Protein AF-A0A967CRS0-F1 (afdb_monomer)

Solvent-accessible surface area (backbone atoms only — not comparable to full-atom values): 3880 Å² total; per-residue (Å²): 134,53,69,50,56,51,41,51,74,69,75,46,56,43,80,77,37,67,66,43,80,50,62,46,78,71,52,70,40,66,67,53,44,51,57,51,40,70,42,24,77,71,29,45,79,48,76,90,43,34,82,44,50,65,59,53,52,52,53,52,56,62,69,75,104

Foldseek 3Di:
DDLLVVCVVVVHQLQVAAADEAADDCCVPPVNVVRNCVSRVNYHYDDDCRHCPVVVVVVVVVVVD

Secondary structure (DSSP, 8-state):
--HHHHHHHTT--GGG--EEE--SGGGGSHHHHHHHHTTSTTSEEE-S-TTTHHHHHHHHHHHT-

Nearest PDB structures (foldseek):
  5obu-assembly1_A  TM=8.995E-01  e=7.212E-02  Mycoplasmoides genitalium G37
  6cz1-assembly1_A  TM=8.794E-01  e=2.287E-01  Homo sapiens
  6w6e-assembly1_I  TM=8.624E-01  e=2.447E-01  Mycobacterium tuberculosis
  6pmt-assembly1_A  TM=8.913E-01  e=4.508E-01  Homo sapiens
  1iu9-assembly1_A  TM=3.862E-01  e=3.016E+00  Pyrococcus horikoshii OT3

pLDDT: mean 91.26, std 7.75, range [55.34, 97.81]

Mean predicted aligned error: 4.0 Å

Structure (mmCIF, N/CA/C/O backbone):
data_AF-A0A967CRS0-F1
#
_entry.id   AF-A0A967CRS0-F1
#
loop_
_atom_site.group_PDB
_atom_site.id
_atom_site.type_symbol
_atom_site.label_atom_id
_atom_site.label_alt_id
_atom_site.label_comp_id
_atom_site.label_asym_id
_a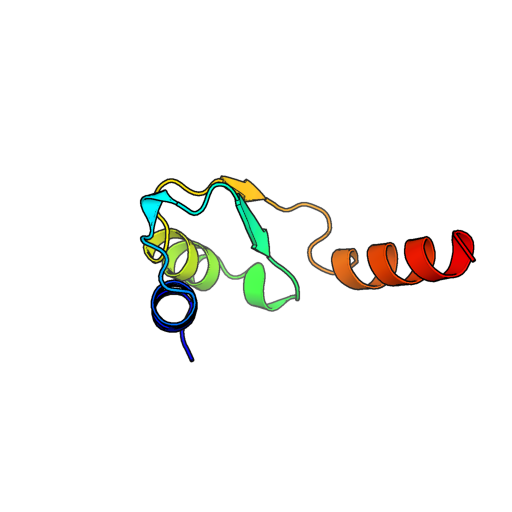tom_site.label_entity_id
_atom_site.label_seq_id
_atom_site.pdbx_PDB_ins_code
_atom_site.Cartn_x
_atom_site.Cartn_y
_atom_site.Cartn_z
_atom_site.occupancy
_atom_site.B_iso_or_equiv
_atom_site.auth_seq_id
_atom_site.auth_comp_id
_atom_site.auth_asym_id
_atom_site.auth_atom_id
_atom_site.pdbx_PDB_model_num
ATOM 1 N N . LYS A 1 1 ? -14.015 0.842 -7.253 1.00 75.38 1 LYS A N 1
ATOM 2 C CA . LYS A 1 1 ? -14.051 0.370 -5.846 1.00 75.38 1 LYS A CA 1
ATOM 3 C C . LYS A 1 1 ? -13.068 1.201 -5.036 1.00 75.38 1 LYS A C 1
ATOM 5 O O . LYS A 1 1 ? -12.026 1.546 -5.581 1.00 75.38 1 LYS A O 1
ATOM 10 N N . THR A 1 2 ? -13.402 1.564 -3.801 1.00 93.94 2 THR A N 1
ATOM 11 C CA . THR A 1 2 ? -12.521 2.341 -2.914 1.00 93.94 2 THR A CA 1
ATOM 12 C C . THR A 1 2 ? -11.581 1.427 -2.119 1.00 93.94 2 THR A C 1
ATOM 14 O O . THR A 1 2 ? -11.761 0.209 -2.094 1.00 93.94 2 THR A O 1
ATOM 17 N N . ALA A 1 3 ? -10.582 2.002 -1.440 1.00 94.12 3 ALA A N 1
ATOM 18 C CA . ALA A 1 3 ? -9.675 1.242 -0.576 1.00 94.12 3 ALA A CA 1
ATOM 19 C C . ALA A 1 3 ? -10.415 0.519 0.569 1.00 94.12 3 ALA A C 1
ATOM 21 O O . ALA A 1 3 ? -10.099 -0.629 0.871 1.00 94.12 3 ALA A O 1
ATOM 22 N N . ARG A 1 4 ? -11.447 1.147 1.154 1.00 95.62 4 ARG A N 1
ATOM 23 C CA . ARG A 1 4 ? -12.274 0.536 2.211 1.00 95.62 4 ARG A CA 1
ATOM 24 C C . ARG A 1 4 ? -13.054 -0.670 1.698 1.00 95.62 4 ARG A C 1
ATOM 26 O O . ARG A 1 4 ? -13.050 -1.709 2.349 1.00 95.62 4 ARG A O 1
ATOM 33 N N . ASP A 1 5 ? -13.648 -0.552 0.509 1.00 97.19 5 ASP A N 1
ATOM 34 C CA . ASP A 1 5 ? -14.374 -1.665 -0.119 1.00 97.19 5 ASP A CA 1
ATOM 35 C C . ASP A 1 5 ? -13.443 -2.851 -0.386 1.00 97.19 5 ASP A C 1
ATOM 37 O O . ASP A 1 5 ? -13.849 -4.002 -0.264 1.00 97.19 5 ASP A O 1
ATOM 41 N N . CYS A 1 6 ? -12.187 -2.572 -0.751 1.00 96.50 6 CYS A N 1
ATOM 42 C CA . CYS A 1 6 ? -11.181 -3.596 -1.014 1.00 96.50 6 CYS A CA 1
ATOM 43 C C . CYS A 1 6 ? -10.801 -4.358 0.264 1.00 96.50 6 CYS A C 1
ATOM 45 O O . CYS A 1 6 ? -10.803 -5.586 0.274 1.00 96.50 6 CYS A O 1
ATOM 47 N N . ILE A 1 7 ? -10.547 -3.630 1.357 1.00 96.38 7 ILE A N 1
ATOM 48 C CA . ILE A 1 7 ? -10.248 -4.219 2.671 1.00 96.38 7 ILE A CA 1
ATOM 49 C C . ILE A 1 7 ? -11.415 -5.102 3.137 1.00 96.38 7 ILE A C 1
ATOM 51 O O . ILE A 1 7 ? -11.202 -6.246 3.534 1.00 96.38 7 ILE A O 1
ATOM 55 N N . ALA A 1 8 ? -12.650 -4.602 3.028 1.00 96.75 8 ALA A N 1
ATOM 56 C CA . ALA A 1 8 ? -13.843 -5.352 3.416 1.00 96.75 8 ALA A CA 1
ATOM 57 C C . ALA A 1 8 ? -14.057 -6.603 2.547 1.00 96.75 8 ALA A C 1
ATOM 59 O O . ALA A 1 8 ? -14.367 -7.669 3.072 1.00 96.75 8 ALA A O 1
ATOM 60 N N . ALA A 1 9 ? -13.844 -6.501 1.231 1.00 97.81 9 ALA A N 1
ATOM 61 C CA . ALA A 1 9 ? -13.952 -7.636 0.314 1.00 9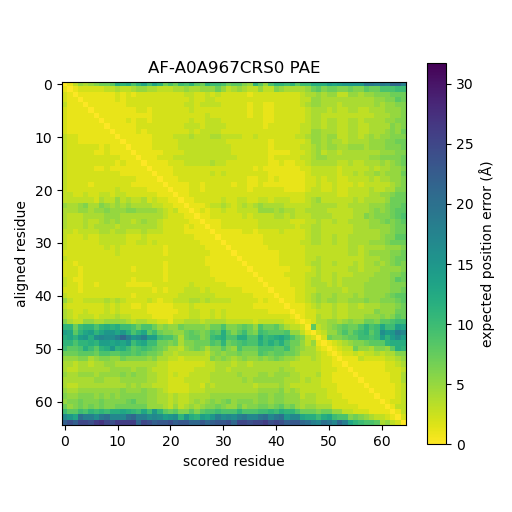7.81 9 ALA A CA 1
ATOM 62 C C . ALA A 1 9 ? -12.916 -8.738 0.597 1.00 97.81 9 ALA A C 1
ATOM 64 O O . ALA A 1 9 ? -13.180 -9.902 0.311 1.00 97.81 9 ALA A O 1
ATOM 65 N N . ALA A 1 10 ? -11.767 -8.388 1.181 1.00 97.00 10 ALA A N 1
ATOM 66 C CA . ALA A 1 10 ? -10.760 -9.341 1.641 1.00 97.00 10 ALA A CA 1
ATOM 67 C C . ALA A 1 10 ? -11.097 -9.986 3.004 1.00 97.00 10 ALA A C 1
ATOM 69 O O . ALA A 1 10 ? -10.324 -10.804 3.494 1.00 97.00 10 ALA A O 1
ATOM 70 N N . GLY A 1 11 ? -12.214 -9.611 3.645 1.00 97.75 11 GLY A N 1
ATOM 71 C CA . GLY A 1 11 ? -12.574 -10.078 4.989 1.00 97.75 11 GLY A CA 1
ATOM 72 C C . GLY A 1 11 ? -11.684 -9.506 6.098 1.00 97.75 11 GLY A C 1
ATOM 73 O O . GLY A 1 11 ? -11.674 -10.024 7.215 1.00 97.75 11 GLY A O 1
ATOM 74 N N . LEU A 1 12 ? -10.930 -8.443 5.804 1.00 97.31 12 LEU A N 1
ATOM 75 C CA . LEU A 1 12 ? -9.995 -7.820 6.733 1.00 97.31 12 LEU A CA 1
ATOM 76 C C . LEU A 1 12 ? -10.624 -6.612 7.426 1.00 97.31 12 LEU A C 1
ATOM 78 O O . LEU A 1 12 ? -11.541 -5.962 6.922 1.00 97.31 12 LEU A O 1
ATOM 82 N N . LYS A 1 13 ? -10.087 -6.280 8.599 1.00 96.19 13 LYS A N 1
ATOM 83 C CA . LYS A 1 13 ? -10.381 -5.022 9.293 1.00 96.19 13 LYS A CA 1
ATOM 84 C C . LYS A 1 13 ? -9.253 -4.022 9.015 1.00 96.19 13 LYS A C 1
ATOM 86 O O . LYS A 1 13 ? -8.110 -4.455 8.901 1.00 96.19 13 LYS A O 1
ATOM 91 N N . PRO A 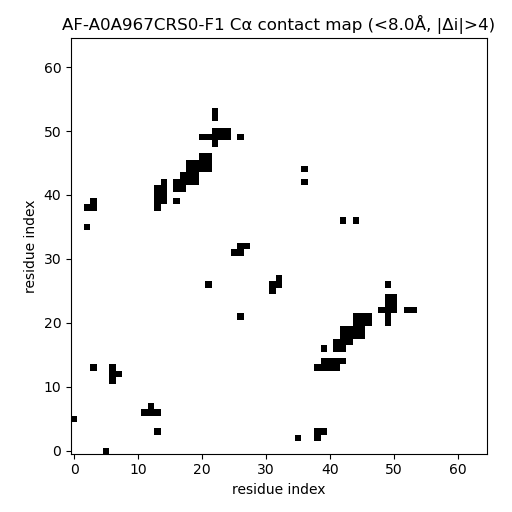1 14 ? -9.521 -2.704 8.989 1.00 96.19 14 PRO A N 1
ATOM 92 C CA . PRO A 1 14 ? -8.485 -1.685 8.793 1.00 96.19 14 PRO A CA 1
ATOM 93 C C . PRO A 1 14 ? -7.218 -1.844 9.658 1.00 96.19 14 PRO A C 1
ATOM 95 O O . PRO A 1 14 ? -6.133 -1.648 9.118 1.00 96.19 14 PRO A O 1
ATOM 98 N N . PRO A 1 15 ? -7.299 -2.251 10.946 1.00 96.62 15 PRO A N 1
ATOM 99 C CA . PRO A 1 15 ? -6.109 -2.458 11.776 1.00 96.62 15 PRO A CA 1
ATOM 100 C C . PRO A 1 15 ? -5.233 -3.650 11.374 1.00 96.62 15 PRO A C 1
ATOM 102 O O . PRO A 1 15 ? -4.106 -3.738 11.835 1.00 96.62 15 PRO A O 1
ATOM 105 N N . ALA A 1 16 ? -5.739 -4.569 10.546 1.00 97.19 16 ALA A N 1
ATOM 106 C CA . ALA A 1 16 ? -4.974 -5.711 10.041 1.00 97.19 16 ALA A CA 1
ATOM 107 C C . ALA A 1 16 ? -4.073 -5.345 8.847 1.00 97.19 16 ALA A C 1
ATOM 109 O O . ALA A 1 16 ? -3.447 -6.221 8.261 1.00 97.19 16 ALA A O 1
ATOM 110 N N . ILE A 1 17 ? -4.056 -4.073 8.435 1.00 97.56 17 ILE A N 1
ATOM 111 C CA . ILE A 1 17 ? -3.206 -3.584 7.354 1.00 97.56 17 ILE A CA 1
ATOM 112 C C . ILE A 1 17 ? -1.985 -2.904 7.966 1.00 97.56 17 ILE A C 1
ATOM 114 O O . ILE A 1 17 ? -2.094 -1.829 8.556 1.00 97.56 17 ILE A O 1
ATOM 118 N N . ASP A 1 18 ? -0.817 -3.507 7.774 1.00 97.25 18 ASP A N 1
ATOM 119 C CA . ASP A 1 18 ? 0.436 -2.981 8.321 1.00 97.25 18 ASP A CA 1
ATOM 120 C C . ASP A 1 18 ? 1.070 -1.921 7.420 1.00 97.25 18 ASP A C 1
ATOM 122 O O . ASP A 1 18 ? 1.678 -0.959 7.889 1.00 97.25 18 ASP A O 1
ATOM 126 N N . THR A 1 19 ? 0.977 -2.093 6.100 1.00 95.56 19 THR A N 1
ATOM 127 C CA . THR A 1 19 ? 1.668 -1.238 5.127 1.00 95.56 19 THR A CA 1
ATOM 128 C C . THR A 1 19 ? 0.832 -1.028 3.873 1.00 95.56 19 THR A C 1
ATOM 130 O O . THR A 1 19 ? 0.226 -1.955 3.342 1.00 95.56 19 THR A O 1
ATOM 133 N N . ILE A 1 20 ? 0.845 0.204 3.369 1.00 94.88 20 ILE A N 1
ATOM 134 C CA . ILE A 1 20 ? 0.264 0.590 2.086 1.00 94.88 20 ILE A CA 1
ATOM 135 C C . ILE A 1 20 ? 1.390 1.076 1.179 1.00 94.88 20 ILE A C 1
ATOM 137 O O . ILE A 1 20 ? 2.062 2.061 1.489 1.00 94.88 20 ILE A O 1
ATOM 141 N N . PHE A 1 21 ? 1.551 0.417 0.033 1.00 92.00 21 PHE A N 1
ATOM 142 C CA . PHE A 1 21 ? 2.421 0.873 -1.046 1.00 92.00 21 PHE A CA 1
ATOM 143 C C . PHE A 1 21 ? 1.595 1.629 -2.079 1.00 92.00 21 PHE A C 1
ATOM 145 O O . PHE A 1 21 ? 0.606 1.118 -2.604 1.00 92.00 21 PHE A O 1
ATOM 152 N N . LEU A 1 22 ? 2.000 2.860 -2.366 1.00 91.06 22 LEU A N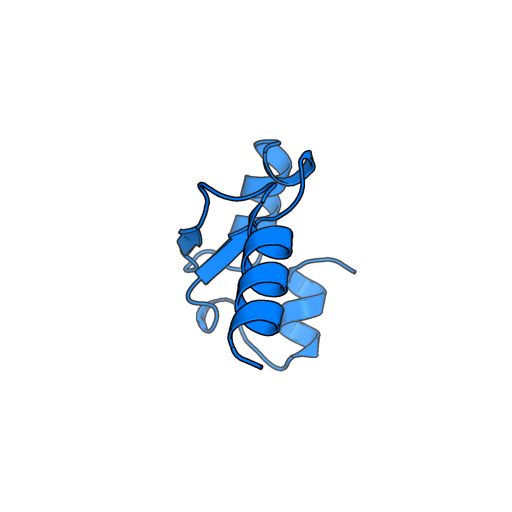 1
ATOM 153 C CA . LEU A 1 22 ? 1.359 3.696 -3.368 1.00 91.06 22 LEU A CA 1
ATOM 154 C C . LEU A 1 22 ? 2.119 3.605 -4.693 1.00 91.06 22 LEU A C 1
ATOM 156 O O . LEU A 1 22 ? 3.345 3.668 -4.717 1.00 91.06 22 LEU A O 1
ATOM 160 N N . THR A 1 23 ? 1.387 3.465 -5.797 1.00 89.56 23 THR A N 1
ATOM 161 C CA . THR A 1 23 ? 1.963 3.388 -7.144 1.00 89.56 23 THR A CA 1
ATOM 162 C C . THR A 1 23 ? 1.203 4.274 -8.126 1.00 89.56 23 THR A C 1
ATOM 164 O O . THR A 1 23 ? -0.006 4.465 -7.996 1.00 89.56 23 THR A O 1
ATOM 167 N N . GLY A 1 24 ? 1.920 4.819 -9.110 1.00 86.81 24 GLY A N 1
ATOM 168 C CA . GLY A 1 24 ? 1.388 5.737 -10.112 1.00 86.81 24 GLY A CA 1
ATOM 169 C C . GLY A 1 24 ? 1.448 7.210 -9.689 1.00 86.81 24 GLY A C 1
ATOM 170 O O . GLY A 1 24 ? 1.509 7.559 -8.510 1.00 86.81 24 GLY A O 1
ATOM 171 N N . GLY A 1 25 ? 1.440 8.110 -10.679 1.00 87.88 25 GLY A N 1
ATOM 172 C CA . GLY A 1 25 ? 1.638 9.549 -10.453 1.00 87.88 25 GLY A CA 1
ATOM 173 C C . GLY A 1 25 ? 0.557 10.200 -9.584 1.00 87.88 25 GLY A C 1
ATOM 174 O O . GLY A 1 25 ? 0.869 11.032 -8.732 1.00 87.88 25 GLY A O 1
ATOM 175 N N . SER A 1 26 ? -0.703 9.781 -9.731 1.00 90.12 26 SER A N 1
ATOM 176 C CA . SER A 1 26 ? -1.839 10.326 -8.973 1.00 90.12 26 SER A CA 1
ATOM 177 C C . SER A 1 26 ? -1.738 10.077 -7.466 1.00 90.12 26 SER A C 1
ATOM 179 O O . SER A 1 26 ? -2.269 10.856 -6.678 1.00 90.12 26 SER A O 1
ATOM 181 N N . SER A 1 27 ? -1.006 9.051 -7.030 1.00 89.12 27 SER A N 1
ATOM 182 C CA . SER A 1 27 ? -0.808 8.759 -5.606 1.00 89.12 27 SER A CA 1
ATOM 183 C C . SER A 1 27 ? 0.158 9.719 -4.900 1.00 89.12 27 SER A C 1
ATOM 185 O O . SER A 1 27 ? 0.332 9.641 -3.681 1.00 89.12 27 SER A O 1
ATOM 187 N N . ARG A 1 28 ? 0.770 10.661 -5.632 1.00 88.44 28 ARG A N 1
ATOM 188 C CA . ARG A 1 28 ? 1.527 11.784 -5.053 1.00 88.44 28 ARG A CA 1
ATOM 189 C C . ARG A 1 28 ? 0.630 12.941 -4.616 1.00 88.44 28 ARG A C 1
ATOM 191 O O . ARG A 1 28 ? 1.088 13.795 -3.863 1.00 88.44 28 ARG A O 1
ATOM 198 N N . VAL A 1 29 ? -0.631 12.969 -5.053 1.00 92.94 29 VAL A N 1
ATOM 199 C CA . VAL A 1 29 ? -1.586 14.012 -4.665 1.00 92.94 29 VAL A CA 1
ATOM 200 C C . VAL A 1 29 ? -1.871 13.902 -3.157 1.00 92.94 29 VAL A C 1
ATOM 202 O O . VAL A 1 29 ? -2.340 12.852 -2.710 1.00 92.94 29 VAL A O 1
ATOM 205 N N . PRO A 1 30 ? -1.633 14.958 -2.353 1.00 93.00 30 PRO A N 1
ATOM 206 C CA . PRO A 1 30 ? -1.782 14.891 -0.896 1.00 93.00 30 PRO A CA 1
ATOM 207 C C . PRO A 1 30 ? -3.171 14.441 -0.427 1.00 93.00 30 PRO A C 1
ATOM 209 O O . PRO A 1 30 ? -3.278 13.628 0.489 1.00 93.00 30 PRO A O 1
ATOM 212 N N . SER A 1 31 ? -4.234 14.905 -1.091 1.00 95.12 31 SER A N 1
ATOM 213 C CA . SER A 1 31 ? -5.612 14.525 -0.756 1.00 95.12 31 SER A CA 1
ATOM 214 C C . SER A 1 31 ? -5.895 13.043 -1.010 1.00 95.12 31 SER A C 1
ATOM 216 O O . SER A 1 31 ? -6.580 12.408 -0.212 1.00 95.12 31 SER A O 1
ATOM 218 N N . VAL A 1 32 ? -5.315 12.458 -2.063 1.00 92.81 32 VAL A N 1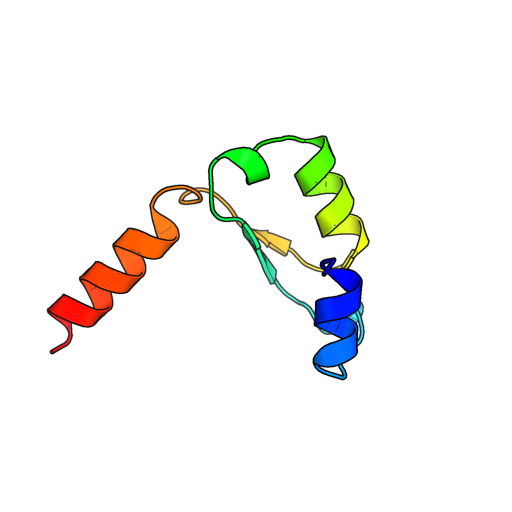
ATOM 219 C CA . VAL A 1 32 ? -5.421 11.018 -2.347 1.00 92.81 32 VAL A CA 1
ATOM 220 C C . VAL A 1 32 ? -4.718 10.209 -1.260 1.00 92.81 32 VAL A C 1
ATOM 222 O O . VAL A 1 32 ? -5.282 9.245 -0.745 1.00 92.81 32 VAL A O 1
ATOM 225 N N . ARG A 1 33 ? -3.511 10.623 -0.857 1.00 93.06 33 ARG A N 1
ATOM 226 C CA . ARG A 1 33 ? -2.750 9.959 0.215 1.00 93.06 33 ARG A CA 1
ATOM 227 C C . ARG A 1 33 ? -3.504 9.990 1.540 1.00 93.06 33 ARG A C 1
ATOM 229 O O . ARG A 1 33 ? -3.593 8.965 2.209 1.00 93.06 33 ARG A O 1
ATOM 236 N N . ALA A 1 34 ? -4.081 11.140 1.887 1.00 94.44 34 ALA A N 1
ATOM 237 C CA . ALA A 1 34 ? -4.892 11.295 3.088 1.00 94.44 34 ALA A CA 1
ATOM 238 C C . ALA A 1 34 ? -6.143 10.403 3.048 1.00 94.44 34 ALA A C 1
ATOM 240 O O . ALA A 1 34 ? -6.409 9.680 4.007 1.00 94.44 34 ALA A O 1
ATOM 241 N N . ALA A 1 35 ? -6.872 10.390 1.927 1.00 94.69 35 ALA A N 1
ATOM 242 C CA . ALA A 1 35 ? -8.070 9.566 1.768 1.00 94.69 35 ALA A CA 1
ATOM 243 C C . ALA A 1 35 ? -7.766 8.0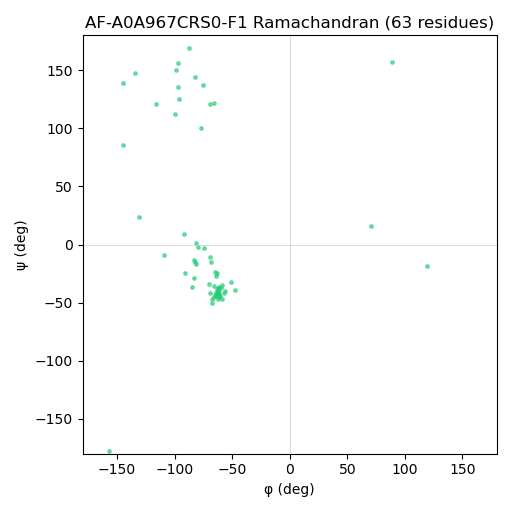60 1.879 1.00 94.69 35 ALA A C 1
ATOM 245 O O . ALA A 1 35 ? -8.520 7.320 2.510 1.00 94.69 35 ALA A O 1
ATOM 246 N N . ILE A 1 36 ? -6.644 7.603 1.313 1.00 94.69 36 ILE A N 1
ATOM 247 C CA . ILE A 1 36 ? -6.200 6.209 1.443 1.00 94.69 36 ILE A CA 1
ATOM 248 C C . ILE A 1 36 ? -5.745 5.903 2.876 1.00 94.69 36 ILE A C 1
ATOM 250 O O . ILE A 1 36 ? -6.124 4.866 3.415 1.00 94.69 36 ILE A O 1
ATOM 254 N N . GLY A 1 37 ? -5.013 6.807 3.534 1.00 95.38 37 GLY A N 1
ATOM 255 C CA . GLY A 1 37 ? -4.638 6.648 4.945 1.00 95.38 37 GLY A CA 1
ATOM 256 C C . GLY A 1 37 ? -5.852 6.514 5.872 1.00 95.38 37 GLY A C 1
ATOM 257 O O . GLY A 1 37 ? -5.850 5.710 6.796 1.00 95.38 37 GLY A O 1
ATOM 258 N N . GLN A 1 38 ? -6.953 7.207 5.571 1.00 96.50 38 GLN A N 1
ATOM 259 C CA . GLN A 1 38 ? -8.217 7.064 6.303 1.00 96.50 38 GLN A CA 1
ATOM 260 C C . GLN A 1 38 ? -8.932 5.719 6.084 1.00 96.50 38 GLN A C 1
ATOM 262 O O . GLN A 1 38 ? -9.926 5.441 6.763 1.00 96.50 38 GLN A O 1
ATOM 267 N N . ALA A 1 39 ? -8.507 4.902 5.118 1.00 96.06 39 ALA A N 1
ATOM 268 C CA . ALA A 1 39 ? -9.028 3.550 4.933 1.00 96.06 39 ALA A CA 1
ATOM 269 C C . ALA A 1 39 ? -8.343 2.531 5.857 1.00 96.06 39 ALA A C 1
ATOM 271 O O . ALA A 1 39 ? -8.994 1.566 6.248 1.00 96.06 39 ALA A O 1
ATOM 272 N N . ALA A 1 40 ? -7.081 2.769 6.235 1.00 96.56 40 ALA A N 1
ATOM 273 C CA . ALA A 1 40 ? -6.336 1.985 7.220 1.00 96.56 40 ALA A CA 1
ATOM 274 C C . ALA A 1 40 ? -5.391 2.890 8.041 1.00 96.56 40 ALA A C 1
ATOM 276 O O . ALA A 1 40 ? -4.216 3.027 7.701 1.00 96.56 40 ALA A O 1
ATOM 277 N N . PRO A 1 41 ? -5.892 3.517 9.123 1.00 96.19 41 PRO A N 1
ATOM 278 C CA . PRO A 1 41 ? -5.156 4.557 9.852 1.00 96.19 41 PRO A CA 1
ATOM 279 C C . PRO A 1 41 ? -3.870 4.092 10.546 1.00 96.19 41 PRO A C 1
ATOM 281 O O . PRO A 1 41 ? -2.993 4.909 10.805 1.00 96.19 41 PRO A O 1
ATOM 284 N N . SER A 1 42 ? -3.760 2.801 10.867 1.00 95.25 42 SER A N 1
ATOM 285 C CA . SER A 1 42 ? -2.567 2.203 11.481 1.00 95.25 42 SER A CA 1
ATOM 286 C C . SER A 1 42 ? -1.489 1.827 10.466 1.00 95.25 42 SER A C 1
ATOM 288 O O . SER A 1 42 ? -0.364 1.529 10.860 1.00 95.25 42 SER A O 1
ATOM 290 N N . ALA A 1 43 ? -1.818 1.814 9.174 1.00 96.62 43 ALA A N 1
ATOM 291 C CA . ALA A 1 43 ? -0.909 1.342 8.149 1.00 96.62 43 ALA A CA 1
ATOM 292 C C . ALA A 1 43 ? 0.194 2.367 7.875 1.00 96.62 43 ALA A C 1
ATOM 294 O O . ALA A 1 43 ? -0.047 3.564 7.693 1.00 96.62 43 ALA A O 1
ATOM 295 N N . ARG A 1 44 ? 1.424 1.879 7.732 1.00 95.44 44 ARG A N 1
ATOM 296 C CA . ARG A 1 44 ? 2.536 2.682 7.235 1.00 95.44 44 ARG A CA 1
ATOM 297 C C . ARG A 1 44 ? 2.330 2.991 5.753 1.00 95.44 44 ARG A C 1
ATOM 299 O O . ARG A 1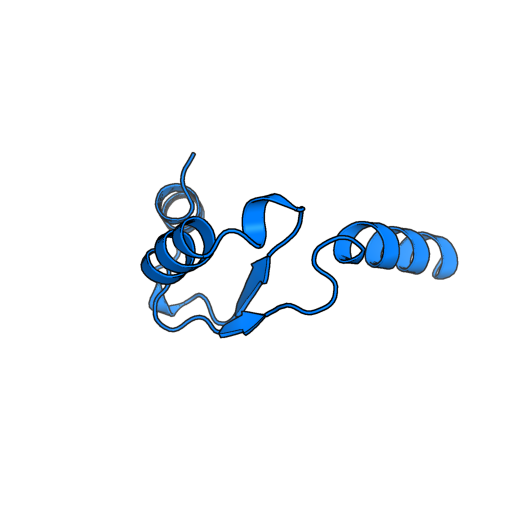 44 ? 2.313 2.084 4.924 1.00 95.44 44 ARG A O 1
ATOM 306 N N . LEU A 1 45 ? 2.267 4.270 5.391 1.00 92.44 45 LEU A N 1
ATOM 307 C CA . LEU A 1 45 ? 2.327 4.692 3.988 1.00 92.44 45 LEU A CA 1
ATOM 308 C C . LEU A 1 45 ? 3.779 4.634 3.496 1.00 92.44 45 LEU A C 1
ATOM 310 O O . LEU A 1 45 ? 4.580 5.526 3.777 1.00 92.44 45 LEU A O 1
ATOM 314 N N . ALA A 1 46 ? 4.121 3.573 2.771 1.00 88.00 46 ALA A N 1
ATOM 315 C CA . ALA A 1 46 ? 5.420 3.412 2.133 1.00 88.00 46 ALA A CA 1
ATOM 316 C C . ALA A 1 46 ? 5.471 4.168 0.793 1.00 88.00 46 ALA A C 1
ATOM 318 O O . ALA A 1 46 ? 4.482 4.243 0.063 1.00 88.00 46 ALA A O 1
ATOM 319 N N . GLY A 1 47 ? 6.637 4.729 0.468 1.00 77.44 47 GLY A N 1
ATOM 320 C CA . GLY A 1 47 ? 6.884 5.420 -0.799 1.00 77.44 47 GLY A CA 1
ATOM 321 C C . GLY A 1 47 ? 8.369 5.469 -1.146 1.00 77.44 47 GLY A C 1
ATOM 322 O O . GLY A 1 47 ? 9.195 4.929 -0.410 1.00 77.44 47 GLY A O 1
ATOM 323 N N . GLY A 1 48 ? 8.691 6.126 -2.259 1.00 70.00 48 GLY A N 1
ATOM 324 C CA . GLY A 1 48 ? 10.068 6.352 -2.731 1.00 70.00 48 GLY A CA 1
ATOM 325 C C . GLY A 1 48 ? 10.361 5.747 -4.104 1.00 70.00 48 GLY A C 1
ATOM 326 O O . GLY A 1 48 ? 11.277 6.188 -4.788 1.00 70.00 48 GLY A O 1
ATOM 327 N N . SER A 1 49 ? 9.536 4.805 -4.556 1.00 70.81 49 SER A N 1
ATOM 328 C CA . SER A 1 49 ? 9.624 4.189 -5.884 1.00 70.81 49 SER A CA 1
ATOM 329 C C . SER A 1 49 ? 8.275 4.172 -6.602 1.00 70.81 49 SER A C 1
ATOM 331 O O . SER A 1 49 ? 8.075 3.379 -7.505 1.00 70.81 49 SER A O 1
ATOM 333 N N . ASP A 1 50 ? 7.350 5.065 -6.254 1.00 77.31 50 ASP A N 1
ATOM 334 C CA . ASP A 1 50 ? 5.936 5.039 -6.660 1.00 77.31 50 ASP A CA 1
ATOM 335 C C . ASP A 1 50 ? 5.713 4.872 -8.186 1.00 77.31 50 ASP A C 1
ATOM 337 O O . ASP A 1 50 ? 4.741 4.246 -8.611 1.00 77.31 50 ASP A O 1
ATOM 341 N N . LEU A 1 51 ? 6.619 5.398 -9.022 1.00 80.94 51 LEU A N 1
ATOM 342 C CA . LEU A 1 51 ? 6.567 5.279 -10.491 1.00 80.94 51 LEU A CA 1
ATOM 343 C C . LEU A 1 51 ? 7.307 4.060 -11.056 1.00 80.94 51 LEU A C 1
ATOM 345 O O . LEU A 1 51 ? 7.000 3.619 -12.158 1.00 80.94 51 LEU A O 1
ATOM 349 N N . LEU A 1 52 ? 8.287 3.534 -10.326 1.00 83.50 52 LEU A N 1
ATOM 350 C CA . LEU A 1 52 ? 9.154 2.445 -10.778 1.00 83.50 52 LEU A CA 1
ATOM 351 C C . LEU A 1 52 ? 8.880 1.130 -10.048 1.00 83.50 52 LEU A C 1
ATOM 353 O O . LEU A 1 52 ? 9.405 0.108 -10.460 1.00 83.50 52 LEU A O 1
ATOM 357 N N . SER A 1 53 ? 8.067 1.123 -8.991 1.00 86.50 53 SER A N 1
ATOM 358 C CA . SER A 1 53 ? 7.842 -0.034 -8.120 1.00 86.50 53 SER A CA 1
ATOM 359 C C . SER A 1 53 ? 7.347 -1.248 -8.901 1.00 86.50 53 SER A C 1
ATOM 361 O O . SER A 1 53 ? 7.851 -2.350 -8.707 1.00 86.50 53 SER A O 1
ATOM 363 N N . VAL A 1 54 ? 6.433 -1.027 -9.849 1.00 89.88 54 VAL A N 1
ATOM 364 C CA . VAL A 1 54 ? 5.937 -2.068 -10.758 1.00 89.88 54 VAL A CA 1
ATOM 365 C C . VAL A 1 54 ? 7.039 -2.537 -11.710 1.00 89.88 54 VAL A C 1
ATOM 367 O O . VAL A 1 54 ? 7.289 -3.734 -11.808 1.00 89.88 54 VAL A O 1
ATOM 370 N N . ALA A 1 55 ? 7.733 -1.610 -12.380 1.00 90.75 55 ALA A N 1
ATOM 371 C CA . ALA A 1 55 ? 8.792 -1.944 -13.334 1.00 90.75 55 ALA A CA 1
ATOM 372 C C . ALA A 1 55 ? 9.952 -2.710 -12.673 1.00 90.75 55 ALA A C 1
ATOM 374 O O . ALA A 1 55 ? 10.438 -3.690 -13.227 1.00 90.75 55 ALA A O 1
ATOM 375 N N . LEU A 1 56 ? 10.356 -2.309 -11.465 1.00 90.62 56 LEU A N 1
ATOM 376 C CA . LEU A 1 56 ? 11.387 -2.981 -10.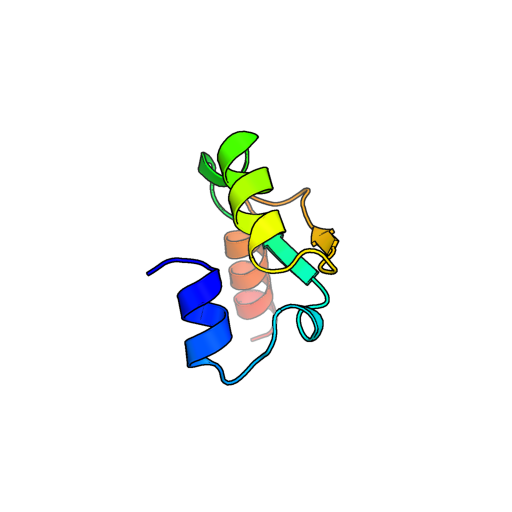675 1.00 90.62 56 LEU A CA 1
ATOM 377 C C . LEU A 1 56 ? 10.985 -4.419 -10.341 1.00 90.62 56 LEU A C 1
ATOM 379 O O . LEU A 1 56 ? 11.797 -5.323 -10.527 1.00 90.62 56 LEU A O 1
ATOM 383 N N . GLY A 1 57 ? 9.740 -4.639 -9.904 1.00 90.00 57 GLY A N 1
ATOM 384 C CA . GLY A 1 57 ? 9.230 -5.983 -9.627 1.00 90.00 57 GLY A CA 1
ATOM 385 C C . GLY A 1 57 ? 9.236 -6.876 -10.870 1.00 90.00 57 GLY A C 1
ATOM 386 O O . GLY A 1 57 ? 9.701 -8.010 -10.807 1.00 90.00 57 GLY A O 1
ATOM 387 N N . LEU A 1 58 ? 8.804 -6.348 -12.021 1.00 94.44 58 LEU A N 1
ATOM 388 C CA . LEU A 1 58 ? 8.819 -7.085 -13.290 1.00 94.44 58 LEU A CA 1
ATOM 389 C C . LEU A 1 58 ? 10.242 -7.460 -13.729 1.00 94.44 58 LEU A C 1
ATOM 391 O O . LEU A 1 58 ? 10.480 -8.606 -14.105 1.00 94.44 58 LEU A O 1
ATOM 395 N N . THR A 1 59 ? 11.199 -6.532 -13.641 1.00 95.50 59 THR A N 1
ATOM 396 C CA . THR A 1 59 ? 12.606 -6.804 -13.976 1.00 95.50 59 THR A CA 1
ATOM 397 C C . THR A 1 59 ? 13.219 -7.850 -13.045 1.00 95.50 59 THR A C 1
ATOM 399 O O . THR A 1 59 ? 13.930 -8.736 -13.510 1.00 95.50 59 THR A O 1
ATOM 402 N N . GLN A 1 60 ? 12.923 -7.791 -11.743 1.00 93.81 60 GLN A N 1
ATOM 403 C CA . GLN A 1 60 ? 13.379 -8.801 -10.782 1.00 93.81 60 GLN A CA 1
ATOM 404 C C . GLN A 1 60 ? 12.816 -10.189 -11.101 1.00 93.81 60 GLN A C 1
ATOM 406 O O . GLN A 1 60 ? 13.553 -11.169 -11.063 1.00 93.81 60 GLN A O 1
ATOM 411 N N . MET A 1 61 ? 11.533 -10.280 -11.460 1.00 93.38 61 MET A N 1
ATOM 412 C CA . MET A 1 61 ? 10.924 -11.547 -11.874 1.00 93.38 61 MET A CA 1
ATOM 413 C C . MET A 1 61 ? 11.559 -12.104 -13.153 1.00 93.38 61 MET A C 1
ATOM 415 O O . MET A 1 61 ? 11.750 -13.309 -13.250 1.00 93.38 61 MET A O 1
ATOM 419 N N . ALA A 1 62 ? 11.904 -11.243 -14.114 1.00 93.56 62 ALA A N 1
ATOM 420 C CA . ALA A 1 62 ? 12.558 -11.657 -15.354 1.00 93.56 62 ALA A CA 1
ATOM 421 C C . ALA A 1 62 ? 14.008 -12.127 -15.140 1.00 93.56 62 ALA A C 1
ATOM 423 O O . ALA A 1 62 ? 14.457 -13.023 -15.842 1.00 93.56 62 ALA A O 1
ATOM 424 N N . GLY A 1 63 ? 14.733 -11.530 -14.187 1.00 91.75 63 GLY A N 1
ATOM 425 C CA . GLY A 1 63 ? 16.116 -11.901 -13.866 1.00 91.75 63 GLY A CA 1
ATOM 426 C C . GLY A 1 63 ? 16.267 -13.125 -12.956 1.00 91.75 63 GLY A C 1
ATOM 427 O O . GLY A 1 63 ? 17.357 -13.680 -12.883 1.00 91.75 63 GLY A O 1
ATOM 428 N N . ASN A 1 64 ? 15.199 -13.539 -12.267 1.00 85.06 64 ASN A N 1
ATOM 429 C CA . ASN A 1 64 ? 15.174 -14.728 -11.403 1.00 85.06 64 ASN A CA 1
ATOM 430 C C . ASN A 1 64 ? 14.712 -16.008 -12.133 1.00 85.06 64 ASN A C 1
ATOM 432 O O . ASN A 1 64 ? 14.444 -17.012 -11.471 1.00 85.06 64 ASN A O 1
ATOM 436 N N . GLN A 1 65 ? 14.572 -15.951 -13.460 1.00 55.34 65 GLN A N 1
ATOM 437 C CA . GLN A 1 65 ? 14.253 -17.083 -14.336 1.00 55.34 65 GLN A CA 1
ATOM 438 C C . GLN A 1 65 ? 15.528 -17.682 -14.927 1.00 55.34 65 GLN A C 1
ATOM 440 O O . GLN A 1 65 ? 16.425 -16.892 -15.299 1.00 55.34 65 GLN A O 1
#

Sequence (65 aa):
KTARDCIAAAGLKPPAIDTIFLTGGSSRVPSVRAAIGQAAPSARLAGGSDLLSVALGLTQMAGN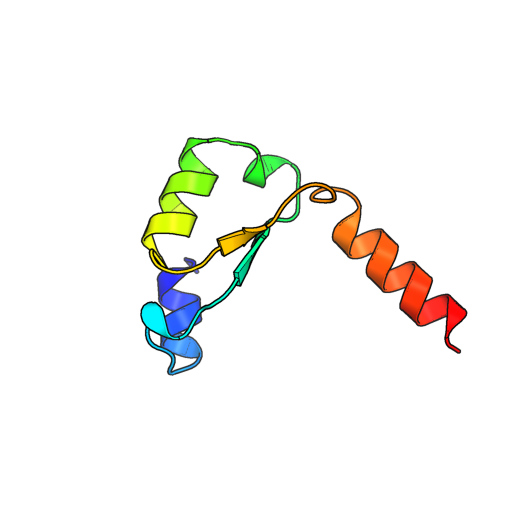Q

Radius of gyration: 13.57 Å; Cα contacts (8 Å, |Δi|>4): 57; chains: 1; bounding box: 30×32×27 Å